Protein AF-A0A381ZTW0-F1 (afdb_monomer_lite)

Foldseek 3Di:
DDLVVLQVLQVQQVVQCVVQVFDPPDHGGSVNSVVQVVVVQKDADPVRQKIWGKDFDQAWDFDADPVRDGPDIAHGRAIETATMGHHPPCPVVVVVVLVVSLDDPVHGHHYHYDRGDDRDDD

Sequence (122 aa):
MDKEEARNISQLFIDYDGEVQINPFAKVHWGKINHHALNGSLYVDNDKNYGIIGDTSKTNRSVRDFSNNVVGHIKKGDVCVNRFFYKEGYHDHVKDWISEMRKSPFGERDVWFTHVNMEHKP

pLDDT: mean 83.99, std 13.06, range [34.19, 94.31]

Organism: NCBI:txid408172

Secondary structure (DSSP, 8-state):
--HHHHHHHHHHHHHHHHHHT--TTS---HHHHHHHHHTT-EEE-TTSSEEEEEEEP-S-EEEE-TT--EEEEEPTT-EEEEEEEE-TT-HHHHHHHHHHHTEETTEE--EEESS-------

Structure (mmCIF, N/CA/C/O backbone):
data_AF-A0A381ZTW0-F1
#
_entry.id   AF-A0A381ZTW0-F1
#
loop_
_atom_site.group_PDB
_atom_site.id
_atom_site.type_symbol
_atom_site.label_atom_id
_atom_site.label_alt_id
_atom_site.label_comp_id
_atom_site.label_asym_id
_atom_site.label_entity_id
_atom_site.label_seq_id
_atom_site.pdbx_PDB_ins_code
_atom_site.Cartn_x
_atom_site.Cartn_y
_atom_site.Cartn_z
_atom_site.occupancy
_atom_site.B_iso_or_equiv
_atom_site.auth_seq_id
_atom_site.auth_comp_id
_atom_site.auth_asym_id
_atom_site.auth_atom_id
_atom_site.pdbx_PDB_model_num
ATOM 1 N N . MET A 1 1 ? 15.921 7.650 -0.890 1.00 86.69 1 MET A N 1
ATOM 2 C CA . MET A 1 1 ? 15.361 7.405 -2.226 1.00 86.69 1 MET A CA 1
ATOM 3 C C . MET A 1 1 ? 15.581 8.640 -3.062 1.00 86.69 1 MET A C 1
ATOM 5 O O . MET A 1 1 ? 15.229 9.738 -2.632 1.00 86.69 1 MET A O 1
ATOM 9 N N . ASP A 1 2 ? 16.231 8.474 -4.203 1.00 92.50 2 ASP A N 1
ATOM 10 C CA . ASP A 1 2 ? 16.425 9.570 -5.143 1.00 92.50 2 ASP A CA 1
ATOM 11 C C . ASP A 1 2 ? 15.161 9.804 -5.998 1.00 92.50 2 ASP A C 1
ATOM 13 O O . ASP A 1 2 ? 14.170 9.070 -5.935 1.00 92.50 2 ASP A O 1
ATOM 17 N N . LYS A 1 3 ? 15.161 10.887 -6.781 1.00 92.44 3 LYS A N 1
ATOM 18 C CA . LYS A 1 3 ? 14.003 11.274 -7.599 1.00 92.44 3 LYS A CA 1
ATOM 19 C C . LYS A 1 3 ? 13.748 10.307 -8.759 1.00 92.44 3 LYS A C 1
ATOM 21 O O . LYS A 1 3 ? 12.601 10.183 -9.185 1.00 92.44 3 LYS A O 1
ATOM 26 N N . GLU A 1 4 ? 14.789 9.695 -9.307 1.00 94.00 4 GLU A N 1
ATOM 27 C CA . GLU A 1 4 ? 14.696 8.766 -10.431 1.00 94.00 4 GLU A CA 1
ATOM 28 C C . GLU A 1 4 ? 14.127 7.423 -9.969 1.00 94.00 4 GLU A C 1
ATOM 30 O O . GLU A 1 4 ? 13.154 6.938 -10.537 1.00 94.00 4 GLU A O 1
ATOM 35 N N . GLU A 1 5 ? 14.609 6.908 -8.843 1.00 92.62 5 GLU A N 1
ATOM 36 C CA . GLU A 1 5 ? 14.060 5.753 -8.145 1.00 92.62 5 GLU A CA 1
ATOM 37 C C . GLU A 1 5 ? 12.582 5.967 -7.784 1.00 92.62 5 GLU A C 1
ATOM 39 O O . GLU A 1 5 ? 11.736 5.130 -8.103 1.00 92.62 5 GLU A O 1
ATOM 44 N N . ALA A 1 6 ? 12.230 7.127 -7.217 1.00 93.56 6 ALA A N 1
ATOM 45 C CA . ALA A 1 6 ? 10.839 7.457 -6.904 1.00 93.56 6 ALA A CA 1
ATOM 46 C C . ALA A 1 6 ? 9.944 7.531 -8.155 1.00 93.56 6 ALA A C 1
ATOM 48 O O . ALA A 1 6 ? 8.755 7.207 -8.083 1.00 93.56 6 ALA A O 1
ATOM 49 N N . ARG A 1 7 ? 10.490 7.964 -9.301 1.00 94.12 7 ARG A N 1
ATOM 50 C CA . ARG A 1 7 ? 9.784 7.953 -10.593 1.00 94.12 7 ARG A CA 1
ATOM 51 C C . ARG A 1 7 ? 9.564 6.528 -11.083 1.00 94.12 7 ARG A C 1
ATOM 53 O O . ARG A 1 7 ? 8.425 6.195 -11.401 1.00 94.12 7 ARG A O 1
ATOM 60 N N . ASN A 1 8 ? 10.603 5.698 -11.063 1.00 94.19 8 ASN A N 1
ATOM 61 C CA . ASN A 1 8 ? 10.534 4.301 -11.488 1.00 94.19 8 ASN A CA 1
ATOM 62 C C . ASN A 1 8 ? 9.519 3.520 -10.647 1.00 94.19 8 ASN A C 1
ATOM 64 O O . ASN A 1 8 ? 8.648 2.855 -11.195 1.00 94.19 8 ASN A O 1
ATOM 68 N N . ILE A 1 9 ? 9.552 3.683 -9.321 1.00 93.81 9 ILE A N 1
ATOM 69 C CA . ILE A 1 9 ? 8.561 3.073 -8.427 1.00 93.81 9 ILE A CA 1
ATOM 70 C C . ILE A 1 9 ? 7.162 3.617 -8.719 1.00 93.81 9 ILE A C 1
ATOM 72 O O . ILE A 1 9 ? 6.218 2.839 -8.793 1.00 93.81 9 ILE A O 1
ATOM 76 N N . SER A 1 10 ? 7.002 4.933 -8.916 1.00 92.56 10 SER A N 1
ATOM 77 C CA . SER A 1 10 ? 5.679 5.492 -9.221 1.00 92.56 10 SER A CA 1
ATOM 78 C C . SER A 1 10 ? 5.080 4.920 -10.503 1.00 92.56 10 SER A C 1
ATOM 80 O O . SER A 1 10 ? 3.873 4.712 -10.536 1.00 92.56 10 SER A O 1
ATOM 82 N N . GLN A 1 11 ? 5.910 4.621 -11.507 1.00 92.44 11 GLN A N 1
ATOM 83 C CA . GLN A 1 11 ? 5.461 4.024 -12.760 1.00 92.44 11 GLN A CA 1
ATOM 84 C C . GLN A 1 11 ? 4.882 2.621 -12.542 1.00 92.44 11 GLN A C 1
ATOM 86 O O . GLN A 1 11 ? 3.806 2.349 -13.051 1.00 92.44 11 GLN A O 1
ATOM 91 N N . LEU A 1 12 ? 5.499 1.794 -11.688 1.00 93.12 12 LEU A N 1
ATOM 92 C CA . LEU A 1 12 ? 4.989 0.449 -11.367 1.00 93.12 12 LEU A CA 1
ATOM 93 C C . LEU A 1 12 ? 3.563 0.479 -10.798 1.00 93.12 12 LEU A C 1
ATOM 95 O O . LEU A 1 12 ? 2.721 -0.328 -11.177 1.00 93.12 12 LEU A O 1
ATOM 99 N N . PHE A 1 13 ? 3.274 1.436 -9.910 1.00 90.12 13 PHE A N 1
ATOM 100 C CA . PHE A 1 13 ? 1.915 1.627 -9.397 1.00 90.12 13 PHE A CA 1
ATOM 101 C C . PHE A 1 13 ? 0.955 2.147 -10.473 1.00 90.12 13 PHE A C 1
ATOM 103 O O . PHE A 1 13 ? -0.206 1.760 -10.475 1.00 90.12 13 PHE A O 1
ATOM 110 N N . ILE A 1 14 ? 1.414 3.040 -11.356 1.00 88.69 14 ILE A N 1
ATOM 111 C CA . ILE A 1 14 ? 0.587 3.610 -12.430 1.00 88.69 14 ILE A CA 1
ATOM 112 C C . ILE A 1 14 ? 0.205 2.534 -13.449 1.00 88.69 14 ILE A C 1
ATOM 114 O O . ILE A 1 14 ? -0.959 2.471 -13.840 1.00 88.69 14 ILE A O 1
ATOM 118 N N . ASP A 1 15 ? 1.162 1.703 -13.858 1.00 88.19 15 ASP A N 1
ATOM 119 C CA . ASP A 1 15 ? 0.946 0.632 -14.832 1.00 88.19 15 ASP A CA 1
ATOM 120 C C . ASP A 1 15 ? -0.082 -0.369 -14.289 1.00 88.19 15 ASP A C 1
ATOM 122 O O . ASP A 1 15 ? -1.092 -0.640 -14.939 1.00 88.19 15 ASP A O 1
ATOM 126 N N . TYR A 1 16 ? 0.095 -0.800 -13.036 1.00 85.88 16 TYR A N 1
ATOM 127 C CA . TYR A 1 16 ? -0.838 -1.699 -12.357 1.00 85.88 16 TYR A CA 1
ATOM 128 C C . TYR A 1 16 ? -2.231 -1.073 -12.143 1.00 85.88 16 TYR A C 1
ATOM 130 O O . TYR A 1 16 ? -3.251 -1.716 -12.393 1.00 85.88 16 TYR A O 1
ATOM 138 N N . ASP A 1 17 ? -2.308 0.201 -11.731 1.00 80.12 17 ASP A N 1
ATOM 139 C CA . ASP A 1 17 ? -3.583 0.925 -11.597 1.00 80.12 17 ASP A CA 1
ATOM 140 C C . ASP A 1 17 ? -4.327 1.004 -12.949 1.00 80.12 17 ASP A C 1
ATOM 142 O O . ASP A 1 17 ? -5.562 0.992 -12.965 1.00 80.12 17 ASP A O 1
ATOM 146 N N . GLY A 1 18 ? -3.596 1.089 -14.068 1.00 73.31 18 GLY A N 1
ATO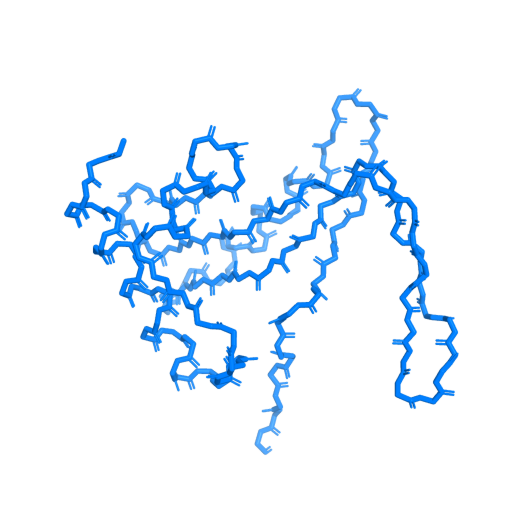M 147 C CA . GLY A 1 18 ? -4.142 1.079 -15.426 1.00 73.31 18 GLY A CA 1
ATOM 148 C C . GLY A 1 18 ? -4.692 -0.285 -15.847 1.00 73.31 18 GLY A C 1
ATOM 149 O O . GLY A 1 18 ? -5.779 -0.345 -16.421 1.00 73.31 18 GLY A O 1
ATOM 150 N N . GLU A 1 19 ? -3.984 -1.366 -15.518 1.00 71.62 19 GLU A N 1
ATOM 151 C CA . GLU A 1 19 ? -4.415 -2.743 -15.789 1.00 71.62 19 GLU A CA 1
ATOM 152 C C . GLU A 1 19 ? -5.662 -3.130 -14.979 1.00 71.62 19 GLU A C 1
ATOM 154 O O . GLU A 1 19 ? -6.600 -3.713 -15.521 1.00 71.62 19 GLU A O 1
ATOM 159 N N . VAL A 1 20 ? -5.705 -2.760 -13.694 1.00 67.94 20 VAL A N 1
ATOM 160 C CA . VAL A 1 20 ? -6.744 -3.206 -12.743 1.00 67.94 20 VAL A CA 1
ATOM 161 C C . VAL A 1 20 ? -7.852 -2.155 -12.530 1.00 67.94 20 VAL A C 1
ATOM 163 O O . VAL A 1 20 ? -8.839 -2.401 -11.842 1.00 67.94 20 VAL A O 1
ATOM 166 N N . GLN A 1 21 ? -7.730 -0.967 -13.135 1.00 62.66 21 GLN A N 1
ATOM 167 C CA . GLN A 1 21 ? -8.688 0.151 -13.032 1.00 62.66 21 GLN A CA 1
ATOM 168 C C . GLN A 1 21 ? -9.025 0.548 -11.578 1.00 62.66 21 GLN A C 1
ATOM 170 O O . GLN A 1 21 ? -10.177 0.822 -11.221 1.00 62.66 21 GLN A O 1
ATOM 175 N N . ILE A 1 22 ? -8.006 0.599 -10.713 1.00 63.47 22 ILE A N 1
ATOM 176 C CA . ILE A 1 22 ? -8.192 0.692 -9.254 1.00 63.47 22 ILE A CA 1
ATOM 177 C C . ILE A 1 22 ? -8.848 2.007 -8.822 1.00 63.47 22 ILE A C 1
ATOM 179 O O . ILE A 1 22 ? -9.682 2.001 -7.923 1.00 63.47 22 ILE A O 1
ATOM 183 N N . ASN A 1 23 ? -8.466 3.135 -9.434 1.00 63.84 23 ASN A N 1
ATOM 184 C CA . ASN A 1 23 ? -9.164 4.423 -9.348 1.00 63.84 23 ASN A CA 1
ATOM 185 C C . ASN A 1 23 ? -8.496 5.449 -10.293 1.00 63.84 23 ASN A C 1
ATOM 187 O O . ASN A 1 23 ? -7.394 5.913 -9.983 1.00 63.84 23 ASN A O 1
ATOM 191 N N . PRO A 1 24 ? -9.156 5.900 -11.375 1.00 59.97 24 PRO A N 1
ATOM 192 C CA . PRO A 1 24 ? -8.551 6.820 -12.344 1.00 59.97 24 PRO A CA 1
ATOM 193 C C . PRO A 1 24 ? -8.303 8.243 -11.800 1.00 59.97 24 PRO A C 1
ATOM 195 O O . PRO A 1 24 ? -7.556 9.019 -12.398 1.00 59.97 24 PRO A O 1
ATOM 198 N N . PHE A 1 25 ? -8.910 8.614 -10.668 1.00 63.06 25 PHE A N 1
ATOM 199 C CA . PHE A 1 25 ? -8.834 9.968 -10.108 1.00 63.06 25 PHE A CA 1
ATOM 200 C C . PHE A 1 25 ? -7.727 10.139 -9.066 1.00 63.06 25 PHE A C 1
ATOM 202 O O . PHE A 1 25 ? -7.194 11.237 -8.895 1.00 63.06 25 PHE A O 1
ATOM 209 N N . ALA A 1 26 ? -7.348 9.070 -8.368 1.00 68.81 26 ALA A N 1
ATOM 210 C CA . ALA A 1 26 ? -6.348 9.131 -7.309 1.00 68.81 26 ALA A CA 1
ATOM 211 C C . ALA A 1 26 ? -4.965 8.736 -7.851 1.00 68.81 26 ALA A C 1
ATOM 213 O O . ALA A 1 26 ? -4.520 7.596 -7.733 1.00 68.81 26 ALA A O 1
ATOM 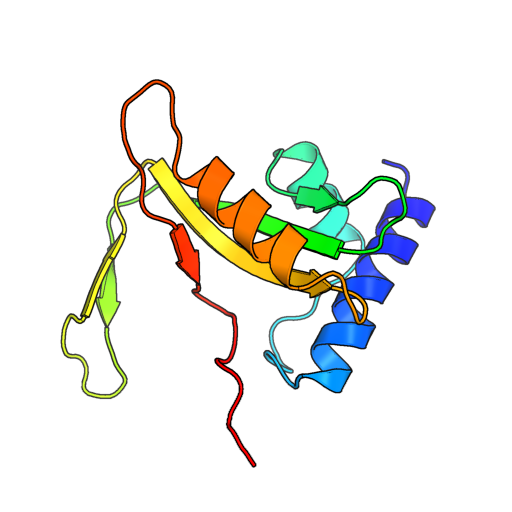214 N N . LYS A 1 27 ? -4.295 9.732 -8.443 1.00 76.00 27 LYS A N 1
ATOM 215 C CA . LYS A 1 27 ? -3.022 9.586 -9.159 1.00 76.00 27 LYS A CA 1
ATOM 216 C C . LYS A 1 27 ? -1.852 9.258 -8.229 1.00 76.00 27 LYS A C 1
ATOM 218 O O . LYS A 1 27 ? -1.674 9.878 -7.175 1.00 76.00 27 LYS A O 1
ATOM 223 N N . VAL A 1 28 ? -1.015 8.318 -8.655 1.00 87.31 28 VAL A N 1
ATOM 224 C CA . VAL A 1 28 ? 0.318 8.089 -8.088 1.00 87.31 28 VAL A CA 1
ATOM 225 C C . VAL A 1 28 ? 1.337 8.897 -8.894 1.00 87.31 28 VAL A C 1
ATOM 227 O O . VAL A 1 28 ? 1.211 9.050 -10.102 1.00 87.31 28 VAL A O 1
ATOM 230 N N . HIS A 1 29 ? 2.318 9.490 -8.216 1.00 90.94 29 HIS A N 1
ATOM 231 C CA . HIS A 1 29 ? 3.425 10.217 -8.838 1.00 90.94 29 HIS A CA 1
ATOM 232 C C . HIS A 1 29 ? 4.648 10.179 -7.917 1.00 90.94 29 HIS A C 1
ATOM 234 O O . HIS A 1 29 ? 4.518 9.952 -6.713 1.00 90.94 29 HIS A O 1
ATOM 240 N N . TRP A 1 30 ? 5.834 10.469 -8.458 1.00 93.38 30 TRP A N 1
ATOM 241 C CA . TRP A 1 30 ? 7.107 10.411 -7.722 1.00 93.38 30 TRP A CA 1
ATOM 242 C C . TRP A 1 30 ? 7.090 11.167 -6.379 1.00 93.38 30 TRP A C 1
ATOM 244 O O . TRP A 1 30 ? 7.607 10.677 -5.382 1.00 93.38 30 TRP A O 1
ATOM 254 N N . GLY A 1 31 ? 6.455 12.344 -6.323 1.00 93.12 31 GLY A N 1
ATOM 255 C CA . GLY A 1 31 ? 6.332 13.126 -5.084 1.00 93.12 31 GLY A CA 1
ATOM 256 C C . GLY A 1 31 ? 5.547 12.404 -3.980 1.00 93.12 31 GLY A C 1
ATOM 257 O O . GLY A 1 31 ? 5.941 12.457 -2.818 1.00 93.12 31 GLY A O 1
ATOM 258 N N . LYS A 1 32 ? 4.486 11.673 -4.346 1.00 91.50 32 LYS A N 1
ATOM 259 C CA . LYS A 1 32 ? 3.709 10.838 -3.421 1.00 91.50 32 LYS A CA 1
ATOM 260 C C . LYS A 1 32 ? 4.549 9.662 -2.923 1.00 91.50 32 LYS A C 1
ATOM 262 O O . LYS A 1 32 ? 4.592 9.411 -1.725 1.00 91.50 32 LYS A O 1
ATOM 267 N N . ILE A 1 33 ? 5.271 8.997 -3.825 1.00 94.31 33 ILE A N 1
ATOM 268 C CA . ILE A 1 33 ? 6.192 7.904 -3.480 1.00 94.31 33 ILE A CA 1
ATOM 269 C C . ILE A 1 33 ? 7.258 8.376 -2.486 1.00 94.31 33 ILE A C 1
ATOM 271 O O . ILE A 1 33 ? 7.442 7.758 -1.440 1.00 94.31 33 ILE A O 1
ATOM 275 N N . ASN A 1 34 ? 7.885 9.525 -2.745 1.00 93.75 34 ASN A N 1
ATOM 276 C CA . ASN A 1 34 ? 8.884 10.091 -1.842 1.00 93.75 34 ASN A CA 1
ATOM 277 C C . ASN A 1 34 ? 8.306 10.447 -0.464 1.00 93.75 34 ASN A C 1
ATOM 279 O O . ASN A 1 34 ? 8.927 10.168 0.555 1.00 93.75 34 ASN A O 1
ATOM 283 N N . HIS A 1 35 ? 7.095 11.009 -0.420 1.00 93.38 35 HIS A N 1
ATOM 284 C CA . HIS A 1 35 ? 6.406 11.293 0.838 1.00 93.38 35 HIS A CA 1
ATOM 285 C C . HIS A 1 35 ? 6.195 10.029 1.686 1.00 93.38 35 HIS A C 1
ATOM 287 O O . HIS A 1 35 ? 6.513 10.029 2.873 1.00 93.38 35 HIS A O 1
ATOM 293 N N . HIS A 1 36 ? 5.701 8.943 1.084 1.00 93.19 36 HIS A N 1
ATOM 294 C CA . HIS A 1 36 ? 5.463 7.692 1.808 1.00 93.19 36 HIS A CA 1
ATOM 295 C C . HIS A 1 36 ? 6.762 6.991 2.216 1.00 93.19 36 HIS A C 1
ATOM 297 O O . HIS A 1 36 ? 6.830 6.452 3.317 1.00 93.19 36 HIS A O 1
ATOM 303 N N . ALA A 1 37 ? 7.815 7.054 1.397 1.00 92.62 37 ALA A N 1
ATOM 304 C CA . ALA A 1 37 ? 9.128 6.539 1.783 1.00 92.62 37 ALA A CA 1
ATOM 305 C C . ALA A 1 37 ? 9.701 7.273 3.003 1.00 92.62 37 ALA A C 1
ATOM 307 O O . ALA A 1 37 ? 10.163 6.633 3.942 1.00 92.62 37 ALA A O 1
ATOM 308 N N . LEU A 1 38 ? 9.621 8.609 3.024 1.00 92.19 38 LEU A N 1
ATOM 309 C CA . LEU A 1 38 ? 10.097 9.418 4.153 1.00 92.19 38 LEU A CA 1
ATOM 310 C C . LEU A 1 38 ? 9.295 9.170 5.436 1.00 92.19 38 LEU A C 1
ATOM 312 O O . LEU A 1 38 ? 9.850 9.232 6.529 1.00 92.19 38 LEU A O 1
ATOM 316 N N . ASN A 1 39 ? 8.004 8.868 5.305 1.00 90.31 39 ASN A N 1
ATOM 317 C CA . ASN A 1 39 ? 7.125 8.585 6.438 1.00 90.31 39 ASN A CA 1
ATOM 318 C C . ASN A 1 39 ? 7.134 7.112 6.874 1.00 90.31 39 ASN A C 1
ATOM 320 O O . ASN A 1 39 ? 6.441 6.768 7.832 1.00 90.31 39 ASN A O 1
ATOM 324 N N . GLY A 1 40 ? 7.860 6.238 6.170 1.00 89.69 40 GLY A N 1
ATOM 325 C CA . GLY A 1 40 ? 7.857 4.797 6.430 1.00 89.69 40 GLY A CA 1
ATOM 326 C C . GLY A 1 40 ? 6.531 4.098 6.104 1.00 89.69 40 GLY A C 1
ATOM 327 O O . GLY A 1 40 ? 6.275 3.020 6.630 1.00 89.69 40 GLY A O 1
ATOM 328 N N . SER A 1 41 ? 5.678 4.698 5.264 1.00 91.62 41 SER A N 1
ATOM 329 C CA . SER A 1 41 ? 4.407 4.119 4.792 1.00 91.62 41 SER A CA 1
ATOM 330 C C . SER A 1 41 ? 4.465 3.569 3.362 1.00 91.62 41 SER A C 1
ATOM 332 O O . SER A 1 41 ? 3.433 3.247 2.771 1.00 91.62 41 SER A O 1
ATOM 334 N N . LEU A 1 42 ? 5.672 3.449 2.804 1.00 93.56 42 LEU A N 1
ATOM 335 C CA . LEU A 1 42 ? 5.951 2.760 1.548 1.00 93.56 42 LEU A CA 1
ATOM 336 C C . LEU A 1 42 ? 6.746 1.486 1.833 1.00 93.56 42 LEU A C 1
ATOM 338 O O . LEU A 1 42 ? 7.805 1.544 2.453 1.00 93.56 42 LEU A O 1
ATOM 342 N N . TYR A 1 43 ? 6.270 0.372 1.295 1.00 93.19 43 TYR A N 1
ATOM 343 C CA . TYR A 1 43 ? 7.028 -0.863 1.186 1.00 93.19 43 TYR A CA 1
ATOM 344 C C . TYR A 1 43 ? 7.182 -1.227 -0.286 1.00 93.19 43 TYR A C 1
ATOM 346 O O . TYR A 1 43 ? 6.210 -1.195 -1.039 1.00 93.19 43 TYR A O 1
ATOM 354 N N . VAL A 1 44 ? 8.396 -1.563 -0.703 1.00 93.62 44 VAL A N 1
ATOM 355 C CA . VAL A 1 44 ? 8.682 -2.073 -2.045 1.00 93.62 44 VAL A CA 1
ATOM 356 C C . VAL A 1 44 ? 9.651 -3.226 -1.881 1.00 93.62 44 VAL A C 1
ATOM 358 O O . VAL A 1 44 ? 10.655 -3.093 -1.183 1.00 93.62 44 VAL A O 1
ATOM 361 N N . ASP A 1 45 ? 9.327 -4.347 -2.510 1.00 94.12 45 ASP A N 1
ATOM 362 C CA . ASP A 1 45 ? 10.226 -5.488 -2.598 1.00 94.12 45 ASP A CA 1
ATOM 363 C C . ASP A 1 45 ? 11.545 -5.104 -3.289 1.00 94.12 45 ASP A C 1
ATOM 365 O O . ASP A 1 45 ? 11.564 -4.239 -4.167 1.00 94.12 45 ASP A O 1
ATOM 369 N N . ASN A 1 46 ? 12.652 -5.756 -2.929 1.00 90.19 46 ASN A N 1
ATOM 370 C CA . ASN A 1 46 ? 13.984 -5.408 -3.445 1.00 90.19 46 ASN A CA 1
ATOM 371 C C . ASN A 1 46 ? 14.046 -5.482 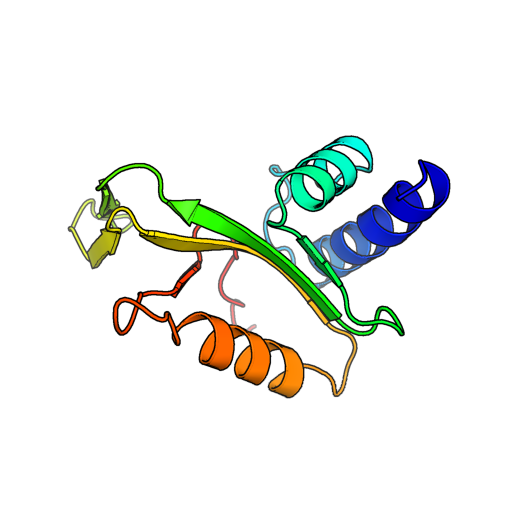-4.980 1.00 90.19 46 ASN A C 1
ATOM 373 O O . ASN A 1 46 ? 14.564 -4.576 -5.644 1.00 90.19 46 ASN A O 1
ATOM 377 N N . ASP A 1 47 ? 13.434 -6.527 -5.536 1.00 93.06 47 ASP A N 1
ATOM 378 C CA . ASP A 1 47 ? 13.349 -6.776 -6.976 1.00 93.06 47 ASP A CA 1
ATOM 379 C C . ASP A 1 47 ? 12.173 -6.030 -7.630 1.00 93.06 47 ASP A C 1
ATOM 381 O O . ASP A 1 47 ? 11.928 -6.138 -8.836 1.00 93.06 47 ASP A O 1
ATOM 385 N N . LYS A 1 48 ? 11.446 -5.228 -6.838 1.00 93.25 48 LYS A N 1
ATOM 386 C CA . LYS A 1 48 ? 10.289 -4.426 -7.247 1.00 93.25 48 LYS A CA 1
ATOM 387 C C . LYS A 1 48 ? 9.215 -5.285 -7.919 1.00 93.25 48 LYS A C 1
ATOM 389 O O . LYS A 1 48 ? 8.590 -4.870 -8.896 1.00 93.25 48 LYS A O 1
ATOM 394 N N . ASN A 1 49 ? 9.023 -6.504 -7.417 1.00 92.88 49 ASN A N 1
ATOM 395 C CA . ASN A 1 49 ? 7.982 -7.408 -7.902 1.00 92.88 49 ASN A CA 1
ATOM 396 C C . ASN A 1 49 ? 6.616 -7.106 -7.291 1.00 92.88 49 ASN A C 1
ATOM 398 O O . ASN A 1 49 ? 5.595 -7.382 -7.911 1.00 92.88 49 ASN A O 1
ATOM 402 N N . TYR A 1 50 ? 6.595 -6.497 -6.110 1.00 93.19 50 TYR A N 1
ATOM 403 C CA . TYR A 1 50 ? 5.394 -5.959 -5.494 1.00 93.19 50 TYR A CA 1
ATOM 404 C C . TYR A 1 50 ? 5.738 -4.751 -4.620 1.00 93.19 50 TYR A C 1
ATOM 406 O O . TYR A 1 50 ? 6.889 -4.540 -4.223 1.00 93.19 50 TYR A O 1
ATOM 414 N N . GLY A 1 51 ? 4.734 -3.933 -4.331 1.00 93.25 51 GLY A N 1
ATOM 415 C CA . GLY A 1 51 ? 4.894 -2.760 -3.485 1.00 93.25 51 GLY A CA 1
ATOM 416 C C . GLY A 1 51 ? 3.559 -2.260 -2.971 1.00 93.25 51 GLY A C 1
ATOM 417 O O . GLY A 1 51 ? 2.524 -2.460 -3.600 1.00 93.25 51 GLY A O 1
ATOM 418 N N . ILE A 1 52 ? 3.572 -1.654 -1.788 1.00 92.19 52 ILE A N 1
ATOM 419 C CA . ILE A 1 52 ? 2.376 -1.298 -1.030 1.00 92.19 52 ILE A CA 1
ATOM 420 C C . ILE A 1 52 ? 2.569 0.079 -0.397 1.00 92.19 52 ILE A C 1
ATOM 422 O O . ILE A 1 52 ? 3.620 0.398 0.157 1.00 92.19 52 ILE A O 1
ATOM 426 N N . ILE A 1 53 ? 1.527 0.901 -0.477 1.00 91.38 53 ILE A N 1
ATOM 427 C CA . ILE A 1 53 ? 1.423 2.189 0.203 1.00 91.38 53 ILE A CA 1
ATOM 428 C C . ILE A 1 53 ? 0.341 2.055 1.269 1.00 91.38 53 ILE A C 1
ATOM 430 O O . ILE A 1 53 ? -0.840 1.899 0.936 1.00 91.38 53 ILE A O 1
ATOM 434 N N . GLY A 1 54 ? 0.733 2.136 2.539 1.00 90.00 54 GLY A N 1
ATOM 435 C CA . GLY A 1 54 ? -0.163 1.936 3.674 1.00 90.00 54 GLY A CA 1
ATOM 436 C C . GLY A 1 54 ? 0.131 2.886 4.826 1.00 90.00 54 GLY A C 1
ATOM 437 O O . GLY A 1 54 ? 1.197 2.822 5.428 1.00 90.00 54 GLY A O 1
ATOM 438 N N . ASP A 1 55 ? -0.828 3.746 5.164 1.00 89.50 55 ASP A N 1
ATOM 439 C CA . ASP A 1 55 ? -0.674 4.715 6.250 1.00 89.50 55 ASP A CA 1
ATOM 440 C C . ASP A 1 55 ? -1.338 4.223 7.535 1.00 89.50 55 ASP A C 1
ATOM 442 O O . ASP A 1 55 ? -2.474 3.744 7.530 1.00 89.50 55 ASP A O 1
ATOM 446 N N . THR A 1 56 ? -0.663 4.421 8.665 1.00 90.38 56 THR A N 1
ATOM 447 C CA . THR A 1 56 ? -1.270 4.211 9.980 1.00 90.38 56 THR A CA 1
ATOM 448 C C . THR A 1 56 ? -2.337 5.273 10.241 1.00 90.38 56 THR A C 1
ATOM 450 O O . THR A 1 56 ? -2.083 6.480 10.154 1.00 90.38 56 THR A O 1
ATOM 453 N N . SER A 1 57 ? -3.536 4.837 10.612 1.00 89.88 57 SER A N 1
ATOM 454 C CA . SER A 1 57 ? -4.641 5.721 10.942 1.00 89.88 57 SER A CA 1
ATOM 455 C C . SER A 1 57 ? -4.320 6.542 12.187 1.00 89.88 57 SER A C 1
ATOM 457 O O . SER A 1 57 ? -3.997 6.014 13.254 1.00 89.88 57 SER A O 1
ATOM 459 N N . LYS A 1 58 ? -4.444 7.864 12.061 1.00 89.31 58 LYS A N 1
ATOM 460 C CA . LYS A 1 58 ? -4.225 8.813 13.162 1.00 89.31 58 LYS A CA 1
ATOM 461 C C . LYS A 1 58 ? -5.487 9.058 13.991 1.00 89.31 58 LYS A C 1
ATOM 463 O O . LYS A 1 58 ? -5.391 9.589 15.097 1.00 89.31 58 LYS A O 1
ATOM 468 N N . THR A 1 59 ? -6.652 8.680 13.468 1.00 87.88 59 THR A N 1
ATOM 469 C CA . THR A 1 59 ? -7.970 9.002 14.028 1.00 87.88 59 THR A CA 1
ATOM 470 C C . THR A 1 59 ? -8.895 7.793 13.988 1.00 87.88 59 THR A C 1
ATOM 472 O O . THR A 1 59 ? -8.783 6.950 13.099 1.00 87.88 59 THR A O 1
ATOM 475 N N . ASN A 1 60 ? -9.869 7.755 14.892 1.00 90.44 60 ASN A N 1
ATOM 476 C CA . ASN A 1 60 ? -10.961 6.789 14.808 1.00 90.44 60 ASN A CA 1
ATOM 477 C C . ASN A 1 60 ? -11.993 7.270 13.775 1.00 90.44 60 ASN A C 1
ATOM 479 O O . ASN A 1 60 ? -12.343 8.451 13.780 1.00 90.44 60 ASN A O 1
ATOM 483 N N . ARG A 1 61 ? -12.486 6.387 12.899 1.00 88.62 61 ARG A N 1
ATOM 484 C CA . ARG A 1 61 ? -13.570 6.707 11.952 1.00 88.62 61 ARG A CA 1
ATOM 485 C C . ARG A 1 61 ? -14.413 5.482 11.610 1.00 88.62 61 ARG A C 1
ATOM 487 O O . ARG A 1 61 ? -13.884 4.381 11.493 1.00 88.62 61 ARG A O 1
ATOM 494 N N . SER A 1 62 ? -15.708 5.681 11.395 1.00 87.88 62 SER A N 1
ATOM 495 C CA . SER A 1 62 ? -16.582 4.633 10.861 1.00 87.88 62 SER A CA 1
ATOM 496 C C . SER A 1 62 ? -16.435 4.533 9.344 1.00 87.88 62 SER A C 1
ATOM 498 O O . SER A 1 62 ? -16.419 5.548 8.647 1.00 87.88 62 SER A O 1
ATOM 500 N N . VAL A 1 63 ? -16.355 3.306 8.840 1.00 83.31 63 VAL A N 1
ATOM 501 C CA . VAL A 1 63 ? -16.453 2.990 7.413 1.00 83.31 63 VAL A CA 1
ATOM 502 C C . VAL A 1 63 ? -17.922 2.754 7.100 1.00 83.31 63 VAL A C 1
ATOM 504 O O . VAL A 1 63 ? -18.596 2.019 7.825 1.00 83.31 63 VAL A O 1
ATOM 507 N N . ARG A 1 64 ? -18.421 3.403 6.048 1.00 81.31 64 ARG A N 1
ATOM 508 C CA . ARG A 1 64 ? -19.808 3.276 5.602 1.00 81.31 64 ARG A CA 1
ATOM 509 C C . ARG A 1 64 ? -19.875 2.700 4.197 1.00 81.31 64 ARG A C 1
ATOM 511 O O . ARG A 1 64 ? -18.981 2.960 3.396 1.00 81.31 64 ARG A O 1
ATOM 518 N N . ASP A 1 65 ? -20.918 1.928 3.927 1.00 81.69 65 ASP A N 1
ATOM 519 C CA . ASP A 1 65 ? -21.244 1.466 2.578 1.00 81.69 65 ASP A CA 1
ATOM 520 C C . ASP A 1 65 ? -21.986 2.547 1.765 1.00 81.69 65 ASP A C 1
ATOM 522 O O . ASP A 1 65 ? -22.264 3.649 2.249 1.00 81.69 65 ASP A O 1
ATOM 526 N N . PHE A 1 66 ? -22.333 2.225 0.515 1.00 76.00 66 PHE A N 1
ATOM 527 C CA . PHE A 1 66 ? -23.105 3.110 -0.367 1.00 76.00 66 PHE A CA 1
ATOM 528 C C . PHE A 1 66 ? -24.515 3.424 0.159 1.00 76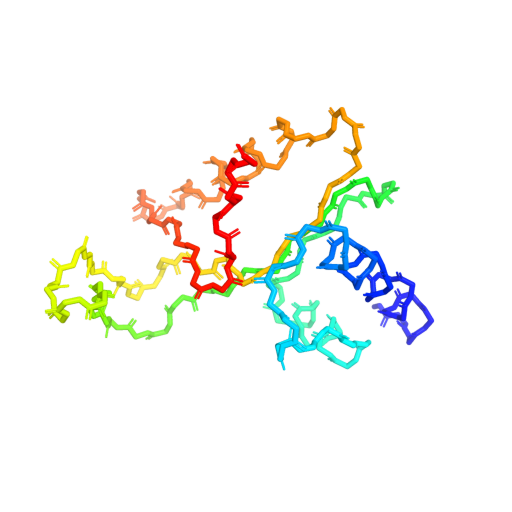.00 66 PHE A C 1
ATOM 530 O O . PHE A 1 66 ? -25.107 4.430 -0.226 1.00 76.00 66 PHE A O 1
ATOM 537 N N . SER A 1 67 ? -25.049 2.588 1.049 1.00 87.06 67 SER A N 1
ATOM 538 C CA . SER A 1 67 ? -26.338 2.780 1.717 1.00 87.06 67 SER A CA 1
ATOM 539 C C . SER A 1 67 ? -26.212 3.547 3.041 1.00 87.06 67 SER A C 1
ATOM 541 O O . SER A 1 67 ? -27.194 3.661 3.770 1.00 87.06 67 SER A O 1
ATOM 543 N N . ASN A 1 68 ? -25.036 4.116 3.341 1.00 80.69 68 ASN A N 1
ATOM 544 C CA . ASN A 1 68 ? -24.695 4.822 4.580 1.00 80.69 68 ASN A CA 1
ATOM 545 C C . ASN A 1 68 ? -24.718 3.972 5.862 1.00 80.69 68 ASN A C 1
ATOM 547 O O . ASN A 1 68 ? -24.591 4.532 6.958 1.00 80.69 68 ASN A O 1
ATOM 551 N N . ASN A 1 69 ? -24.812 2.647 5.764 1.00 86.88 69 ASN A N 1
ATOM 552 C CA . ASN A 1 69 ? -24.713 1.774 6.927 1.00 86.88 69 ASN A CA 1
ATOM 553 C C . ASN A 1 69 ? -23.261 1.674 7.383 1.00 86.88 69 ASN A C 1
ATOM 555 O O . ASN A 1 69 ? -22.339 1.632 6.569 1.00 86.88 69 ASN A O 1
ATOM 559 N N . VAL A 1 70 ? -23.043 1.624 8.697 1.00 87.00 70 VAL A N 1
ATOM 560 C CA . VAL A 1 70 ? -21.702 1.435 9.255 1.00 87.00 70 VAL A CA 1
ATOM 561 C C . VAL A 1 70 ? -21.302 -0.030 9.110 1.00 87.00 70 VAL A C 1
ATOM 563 O O . VAL A 1 70 ? -21.891 -0.898 9.746 1.00 87.00 70 VAL A O 1
ATOM 566 N N . VAL A 1 71 ? -20.272 -0.287 8.304 1.00 85.88 71 VAL A N 1
ATOM 567 C CA . VAL A 1 71 ? -19.742 -1.634 8.024 1.00 85.88 71 VAL A CA 1
ATOM 568 C C . VAL A 1 71 ? -18.430 -1.925 8.752 1.00 85.88 71 VAL A C 1
ATOM 570 O O . VAL A 1 71 ? -17.930 -3.044 8.716 1.00 85.88 71 VAL A O 1
ATOM 573 N N . GLY A 1 72 ? -17.857 -0.930 9.430 1.00 86.25 72 GLY A N 1
ATOM 574 C CA . GLY A 1 72 ? -16.598 -1.092 10.145 1.00 86.25 72 GLY A CA 1
ATOM 575 C C . GLY A 1 72 ? -16.176 0.144 10.928 1.00 86.25 72 GLY A C 1
ATOM 576 O O . GLY A 1 72 ? -16.719 1.234 10.741 1.00 86.25 72 GLY A O 1
ATOM 577 N N . HIS A 1 73 ? -15.184 -0.025 11.801 1.00 89.50 73 HIS A N 1
ATOM 578 C CA . HIS A 1 73 ? -14.596 1.058 12.587 1.00 89.50 73 HIS A CA 1
ATOM 579 C C . HIS A 1 73 ? -13.077 0.984 12.499 1.00 89.50 73 HIS A C 1
ATOM 581 O O . HIS A 1 73 ? -12.468 0.096 13.083 1.00 89.50 73 HIS A O 1
ATOM 587 N N . ILE A 1 74 ? -12.483 1.951 11.806 1.00 90.44 74 ILE A N 1
ATOM 588 C CA . ILE A 1 74 ? -11.035 2.135 11.775 1.00 90.44 74 ILE A CA 1
ATOM 589 C C . ILE A 1 74 ? -10.635 2.798 13.085 1.00 90.44 74 ILE A C 1
ATOM 591 O O . ILE A 1 74 ? -11.155 3.867 13.427 1.00 90.44 74 ILE A O 1
ATOM 595 N N . LYS A 1 75 ? -9.701 2.183 13.802 1.00 91.12 75 LYS A N 1
ATOM 596 C CA . LYS A 1 75 ? -9.131 2.695 15.046 1.00 91.12 75 LYS A CA 1
ATOM 597 C C . LYS A 1 75 ? -7.795 3.379 14.777 1.00 91.12 75 LYS A C 1
ATOM 599 O O . LYS A 1 75 ? -7.101 3.105 13.799 1.00 91.12 75 LYS A O 1
ATOM 604 N N . LYS A 1 76 ? -7.404 4.287 15.667 1.00 90.38 76 LYS A N 1
ATOM 605 C CA . LYS A 1 76 ? -6.054 4.851 15.680 1.00 90.38 76 LYS A CA 1
ATOM 606 C C . LYS A 1 76 ? -5.044 3.714 15.858 1.00 90.38 76 LYS A C 1
ATOM 608 O O . LYS A 1 76 ? -5.140 2.963 16.821 1.00 90.38 76 LYS A O 1
ATOM 613 N N . GLY A 1 77 ? -4.068 3.632 14.959 1.00 88.75 77 GLY A N 1
ATOM 614 C CA . GLY A 1 77 ? -3.073 2.555 14.933 1.00 88.75 77 GLY A CA 1
ATOM 615 C C . GLY A 1 77 ? -3.324 1.475 13.875 1.00 88.75 77 GLY A C 1
ATOM 616 O O . GLY A 1 77 ? -2.367 0.798 13.498 1.00 88.75 77 GLY A O 1
ATOM 617 N N . ASP A 1 78 ? -4.545 1.364 13.343 1.00 91.00 78 ASP A N 1
ATOM 618 C CA . ASP A 1 78 ? -4.845 0.478 12.209 1.00 91.00 78 ASP A CA 1
ATOM 619 C C . ASP A 1 78 ? -4.109 0.934 10.949 1.00 91.00 78 ASP A C 1
ATOM 621 O O . ASP A 1 78 ? -3.828 2.123 10.786 1.00 91.00 78 ASP A O 1
ATOM 625 N N . VAL A 1 79 ? -3.837 0.021 10.018 1.00 90.31 79 VAL A N 1
ATOM 626 C CA . VAL A 1 79 ? -3.218 0.372 8.730 1.00 90.31 79 VAL A CA 1
ATOM 627 C C . VAL A 1 79 ? -4.285 0.543 7.662 1.00 90.31 79 VAL A C 1
ATOM 629 O O . VAL A 1 79 ? -5.168 -0.293 7.516 1.00 90.31 79 VAL A O 1
ATOM 632 N N . CYS A 1 80 ? -4.189 1.613 6.881 1.00 89.44 80 CYS A N 1
ATOM 633 C CA . CYS A 1 80 ? -5.015 1.848 5.704 1.00 89.44 80 CYS A CA 1
ATOM 634 C C . CYS A 1 80 ? -4.157 1.699 4.445 1.00 89.44 80 CYS A C 1
ATOM 636 O O . CYS A 1 80 ? -3.379 2.595 4.114 1.00 89.44 80 CYS A O 1
ATOM 638 N N . VAL A 1 81 ? -4.307 0.577 3.743 1.00 88.94 81 VAL A N 1
ATOM 639 C CA . VAL A 1 81 ? -3.707 0.345 2.429 1.00 88.94 81 VAL A CA 1
ATOM 640 C C . VAL A 1 81 ? -4.430 1.208 1.402 1.00 88.94 81 VAL A C 1
ATOM 642 O O . VAL A 1 81 ? -5.627 1.060 1.138 1.00 88.94 81 VAL A O 1
ATOM 645 N N . ASN A 1 82 ? -3.670 2.128 0.818 1.00 85.44 82 ASN A N 1
ATOM 646 C CA . ASN A 1 82 ? -4.149 3.047 -0.200 1.00 85.44 82 ASN A CA 1
ATOM 647 C C . ASN A 1 82 ? -3.899 2.497 -1.603 1.00 85.44 82 ASN A C 1
ATOM 649 O O . ASN A 1 82 ? -4.737 2.678 -2.482 1.00 85.44 82 ASN A O 1
ATOM 653 N N . ARG A 1 83 ? -2.742 1.873 -1.833 1.00 86.25 83 ARG A N 1
ATOM 654 C CA . ARG A 1 83 ? -2.329 1.343 -3.138 1.00 86.25 83 ARG A CA 1
ATOM 655 C C . ARG A 1 83 ? -1.447 0.126 -2.958 1.00 86.25 83 ARG A C 1
ATOM 657 O O . ARG A 1 83 ? -0.701 0.057 -1.984 1.00 86.25 83 ARG A O 1
ATOM 664 N N . PHE A 1 84 ? -1.478 -0.764 -3.934 1.00 89.62 84 PHE A N 1
ATOM 665 C CA . PHE A 1 84 ? -0.483 -1.808 -4.097 1.00 89.62 84 PHE A CA 1
ATOM 666 C C . PHE A 1 84 ? -0.294 -2.114 -5.582 1.00 89.62 84 PHE A C 1
ATOM 668 O O . PHE A 1 84 ? -1.158 -1.782 -6.388 1.00 89.62 84 PHE A O 1
ATOM 675 N N . PHE A 1 85 ? 0.817 -2.755 -5.915 1.00 90.06 85 PHE A N 1
ATOM 676 C CA . PHE A 1 85 ? 1.011 -3.457 -7.177 1.00 90.06 85 PHE A CA 1
ATOM 677 C C . PHE A 1 85 ? 1.6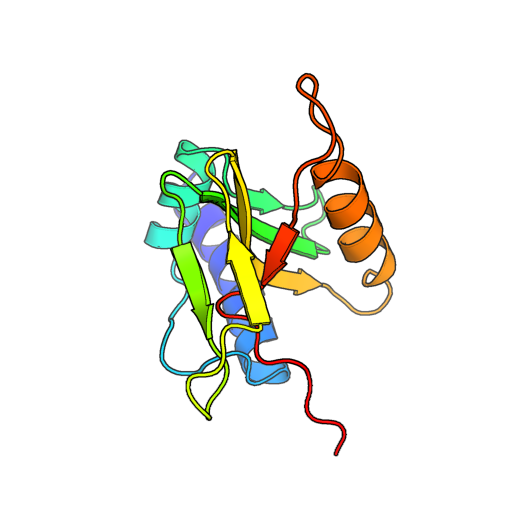52 -4.811 -6.890 1.00 90.06 85 PHE A C 1
ATOM 679 O O . PHE A 1 85 ? 2.350 -4.968 -5.883 1.00 90.06 85 PHE A O 1
ATOM 686 N N . TYR A 1 86 ? 1.449 -5.769 -7.785 1.00 92.00 86 TYR A N 1
ATOM 687 C CA . TYR A 1 86 ? 2.212 -7.010 -7.818 1.00 92.00 86 TYR A CA 1
ATOM 688 C C . TYR A 1 86 ? 2.326 -7.514 -9.256 1.00 92.00 86 TYR A C 1
ATOM 690 O O . TYR A 1 86 ? 1.414 -7.333 -10.056 1.00 92.00 86 TYR A O 1
ATOM 698 N N . LYS A 1 87 ? 3.449 -8.150 -9.585 1.00 91.00 87 LYS A N 1
ATOM 699 C CA . LYS A 1 87 ? 3.610 -8.903 -10.833 1.00 91.00 87 LYS A CA 1
ATOM 700 C C . LYS A 1 87 ? 2.954 -10.275 -10.712 1.00 91.00 87 LYS A C 1
ATOM 702 O O . LYS A 1 87 ? 2.798 -10.802 -9.608 1.00 91.00 87 LYS A O 1
ATOM 707 N N . GLU A 1 88 ? 2.622 -10.882 -11.845 1.00 87.88 88 GLU A N 1
ATOM 708 C CA . GLU A 1 88 ? 2.098 -12.248 -11.888 1.00 87.88 88 GLU A CA 1
ATOM 709 C C . GLU A 1 88 ? 2.978 -13.215 -11.070 1.00 87.88 88 GLU A C 1
ATOM 711 O O . GLU A 1 88 ? 4.207 -13.151 -11.110 1.00 87.88 88 GLU A O 1
ATOM 716 N N . GLY A 1 89 ? 2.338 -14.065 -10.263 1.00 90.44 89 GLY A N 1
ATOM 717 C CA . GLY A 1 89 ? 3.013 -14.970 -9.325 1.00 90.44 89 GLY A CA 1
ATOM 718 C C . GLY A 1 89 ? 3.347 -14.374 -7.948 1.00 90.44 89 GLY A C 1
ATOM 719 O O . GLY A 1 89 ? 3.616 -15.140 -7.029 1.00 90.44 89 GLY A O 1
ATOM 720 N N . TYR A 1 90 ? 3.260 -13.051 -7.748 1.00 91.44 90 TYR A N 1
ATOM 721 C CA . TYR A 1 90 ? 3.602 -12.395 -6.468 1.00 91.44 90 TYR A CA 1
ATOM 722 C C . TYR A 1 90 ? 2.406 -12.042 -5.574 1.00 91.44 90 TYR A C 1
ATOM 724 O O . TYR A 1 90 ? 2.560 -11.407 -4.530 1.00 91.44 90 TYR A O 1
ATOM 732 N N . HIS A 1 91 ? 1.204 -12.476 -5.944 1.00 89.12 91 HIS A N 1
ATOM 733 C CA . HIS A 1 91 ? -0.016 -12.196 -5.188 1.00 89.12 91 HIS A CA 1
ATOM 734 C C . HIS A 1 91 ? 0.044 -12.693 -3.731 1.00 89.12 91 HIS A C 1
ATOM 736 O O . HIS A 1 91 ? -0.367 -11.979 -2.815 1.00 89.12 91 HIS A O 1
ATOM 742 N N . ASP A 1 92 ? 0.591 -13.888 -3.492 1.00 91.00 92 ASP A N 1
ATOM 743 C CA . ASP A 1 92 ? 0.669 -14.434 -2.132 1.00 91.00 92 ASP A CA 1
ATOM 744 C C . ASP A 1 92 ? 1.691 -13.687 -1.261 1.00 91.00 92 ASP A C 1
ATOM 746 O O . ASP A 1 92 ? 1.442 -13.489 -0.077 1.00 91.00 92 ASP A O 1
ATOM 750 N N . HIS A 1 93 ? 2.745 -13.113 -1.849 1.00 90.00 93 HIS A N 1
ATOM 751 C CA . HIS A 1 93 ? 3.679 -12.251 -1.116 1.00 90.00 93 HIS A CA 1
ATOM 752 C C . HIS A 1 93 ? 3.006 -10.976 -0.589 1.00 90.00 93 HIS A C 1
ATOM 754 O O . HIS A 1 93 ? 3.261 -10.551 0.538 1.00 90.00 93 HIS A O 1
ATOM 760 N N . VAL A 1 94 ? 2.100 -10.379 -1.371 1.00 87.88 94 VAL A N 1
ATOM 761 C CA . VAL A 1 94 ? 1.301 -9.232 -0.912 1.00 87.88 94 VAL A CA 1
ATOM 762 C C . VAL A 1 94 ? 0.410 -9.632 0.265 1.00 87.88 94 VAL A C 1
ATOM 764 O O . VAL A 1 94 ? 0.323 -8.891 1.247 1.00 87.88 94 VAL A O 1
ATOM 767 N N . LYS A 1 95 ? -0.233 -10.805 0.208 1.00 89.12 95 LYS A N 1
ATOM 768 C CA . LYS A 1 95 ? -1.051 -11.315 1.322 1.00 89.12 95 LYS A CA 1
ATOM 769 C C . LYS A 1 95 ? -0.229 -11.581 2.575 1.00 89.12 95 LYS A C 1
ATOM 771 O O . LYS A 1 95 ? -0.684 -11.247 3.672 1.00 89.12 95 LYS A O 1
ATOM 776 N N . ASP A 1 96 ? 0.948 -12.175 2.419 1.00 90.88 96 ASP A N 1
ATOM 777 C CA . ASP A 1 96 ? 1.848 -12.471 3.528 1.00 90.88 96 ASP A CA 1
ATOM 778 C C . ASP A 1 96 ? 2.283 -11.175 4.202 1.00 90.88 96 ASP A C 1
ATOM 780 O O . ASP A 1 96 ? 2.118 -11.028 5.412 1.00 90.88 96 ASP A O 1
ATOM 784 N N . TRP A 1 97 ? 2.690 -10.177 3.417 1.00 88.00 97 TRP A N 1
ATOM 785 C CA . TRP A 1 97 ? 3.048 -8.864 3.945 1.00 88.00 97 TRP A CA 1
ATOM 786 C C . TRP A 1 97 ? 1.885 -8.192 4.690 1.00 88.00 97 TRP A C 1
ATOM 788 O O . TRP A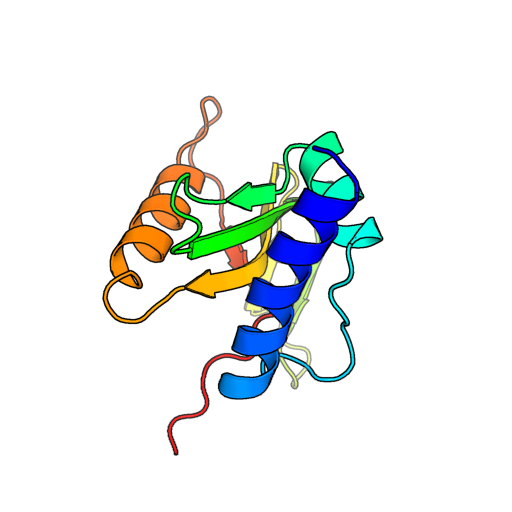 1 97 ? 2.051 -7.644 5.781 1.00 88.00 97 TRP A O 1
ATOM 798 N N . ILE A 1 98 ? 0.666 -8.271 4.150 1.00 86.31 98 ILE A N 1
ATOM 799 C CA . ILE A 1 98 ? -0.538 -7.754 4.819 1.00 86.31 98 ILE A CA 1
ATOM 800 C C . ILE A 1 98 ? -0.821 -8.499 6.127 1.00 86.31 98 ILE A C 1
ATOM 802 O O . ILE A 1 98 ? -1.226 -7.886 7.119 1.00 86.31 98 ILE A O 1
ATOM 806 N N . SER A 1 99 ? -0.586 -9.807 6.154 1.00 88.12 99 SER A N 1
ATOM 807 C CA . SER A 1 99 ? -0.738 -10.633 7.353 1.00 88.12 99 SER A CA 1
ATOM 808 C C . SER A 1 99 ? 0.316 -10.293 8.407 1.00 88.12 99 SER A C 1
ATOM 810 O O . SER A 1 99 ? 0.005 -10.225 9.596 1.00 88.12 99 SER A O 1
ATOM 812 N N . GLU A 1 100 ? 1.549 -10.013 7.991 1.00 87.44 100 GLU A N 1
ATOM 813 C CA . GLU A 1 100 ? 2.609 -9.526 8.872 1.00 87.44 100 GLU A CA 1
ATOM 814 C C . GLU A 1 100 ? 2.291 -8.149 9.436 1.00 87.44 100 GLU A C 1
ATOM 816 O O . GLU A 1 100 ? 2.463 -7.927 10.631 1.00 87.44 100 GLU A O 1
ATOM 821 N N . MET A 1 101 ? 1.738 -7.246 8.626 1.00 83.94 101 MET A N 1
ATOM 822 C CA . MET A 1 101 ? 1.324 -5.933 9.101 1.00 83.94 101 MET A CA 1
ATOM 823 C C . MET A 1 101 ? 0.304 -5.996 10.230 1.00 83.94 101 MET A C 1
ATOM 825 O O . MET A 1 101 ? 0.310 -5.093 11.061 1.00 83.94 101 MET A O 1
ATOM 829 N N . ARG A 1 102 ? -0.564 -7.009 10.289 1.00 85.00 102 ARG A N 1
ATOM 830 C CA . ARG A 1 102 ? -1.523 -7.161 11.398 1.00 85.00 102 ARG A CA 1
ATOM 831 C C . ARG A 1 102 ? -0.834 -7.416 12.737 1.00 85.00 102 ARG A C 1
ATOM 833 O O . ARG A 1 102 ? -1.402 -7.104 13.783 1.00 85.00 102 ARG A O 1
ATOM 840 N N . LYS A 1 103 ? 0.397 -7.933 12.712 1.00 82.81 103 LYS A N 1
ATOM 841 C CA . LYS A 1 103 ? 1.214 -8.172 13.900 1.00 82.81 103 LYS A CA 1
ATOM 842 C C . LYS A 1 103 ? 1.810 -6.841 14.358 1.00 82.81 103 LYS A C 1
ATOM 844 O O . LYS A 1 103 ? 2.617 -6.230 13.663 1.00 82.81 103 LYS A O 1
ATOM 849 N N . SER A 1 104 ? 1.414 -6.377 15.538 1.00 74.31 104 SER A N 1
ATOM 850 C CA . SER A 1 104 ? 2.014 -5.216 16.198 1.00 74.31 104 SER A CA 1
ATOM 851 C C . SER A 1 104 ? 2.508 -5.612 17.595 1.00 74.31 104 SER A C 1
ATOM 853 O O . SER A 1 104 ? 1.883 -6.450 18.250 1.00 74.31 104 SER A O 1
ATOM 855 N N . PRO A 1 105 ? 3.603 -5.005 18.099 1.00 71.06 105 PRO A N 1
ATOM 856 C CA . PRO A 1 105 ? 4.066 -5.221 19.474 1.00 71.06 105 PRO A CA 1
ATOM 857 C C . PRO A 1 105 ? 3.005 -4.893 20.536 1.00 71.06 105 PRO A C 1
ATOM 859 O O . PRO A 1 105 ? 3.100 -5.349 21.670 1.00 71.06 105 PRO A O 1
ATOM 862 N N . PHE A 1 106 ? 2.001 -4.093 20.167 1.00 72.31 106 PHE A N 1
ATOM 863 C CA . PHE A 1 106 ? 0.920 -3.633 21.037 1.00 72.31 106 PHE A CA 1
ATOM 864 C C . PHE A 1 106 ? -0.394 -4.417 20.844 1.00 72.31 106 PHE A C 1
ATOM 866 O O . PHE A 1 106 ? -1.436 -3.967 21.314 1.00 72.31 106 PHE A O 1
ATOM 873 N N . GLY A 1 107 ? -0.353 -5.566 20.155 1.00 72.81 107 GLY A N 1
ATOM 874 C CA . GLY A 1 107 ? -1.508 -6.430 19.874 1.00 72.81 107 GLY A CA 1
ATOM 875 C C . GLY A 1 107 ? -1.841 -6.537 18.383 1.00 72.81 107 GLY A C 1
ATOM 876 O O . GLY A 1 107 ? -1.125 -6.008 17.535 1.00 72.81 107 GLY A O 1
ATOM 877 N N . GLU A 1 108 ? -2.929 -7.232 18.051 1.00 75.38 108 GLU A N 1
ATOM 878 C CA . GLU A 1 108 ? -3.434 -7.278 16.675 1.00 75.38 108 GLU A CA 1
ATOM 879 C C . GLU A 1 108 ? -4.006 -5.912 16.274 1.00 75.38 108 GLU A C 1
ATOM 881 O O . GLU A 1 108 ? -4.751 -5.287 17.034 1.00 75.38 108 GLU A O 1
ATOM 886 N N . ARG A 1 109 ? -3.647 -5.442 15.076 1.00 87.00 109 ARG A N 1
ATOM 887 C CA . ARG A 1 109 ? -4.254 -4.261 14.448 1.00 87.00 109 ARG A CA 1
ATOM 888 C C . ARG A 1 109 ? -4.950 -4.650 13.156 1.00 87.00 109 ARG A C 1
ATOM 890 O O . ARG A 1 109 ? -4.487 -5.542 12.442 1.00 87.00 109 ARG A O 1
ATOM 897 N N . ASP A 1 110 ? -6.015 -3.932 12.827 1.00 89.31 110 ASP A N 1
ATOM 898 C CA . ASP A 1 110 ? -6.740 -4.175 11.589 1.00 89.31 110 ASP A CA 1
ATOM 899 C C . ASP A 1 110 ? -6.022 -3.522 10.400 1.00 89.31 110 ASP A C 1
ATOM 901 O O . ASP A 1 110 ? -5.361 -2.480 10.512 1.00 89.31 110 ASP A O 1
ATOM 905 N N . VAL A 1 111 ? -6.154 -4.156 9.234 1.00 89.19 111 VAL A N 1
ATOM 906 C CA . VAL A 1 111 ? -5.682 -3.619 7.954 1.00 89.19 111 VAL A CA 1
ATOM 907 C C . VAL A 1 111 ? -6.895 -3.391 7.066 1.00 89.19 111 VAL A C 1
ATOM 909 O O . VAL A 1 111 ? -7.651 -4.320 6.783 1.00 89.19 111 VAL A O 1
ATOM 912 N N . TRP A 1 112 ? -7.058 -2.151 6.623 1.00 87.81 112 TRP A N 1
ATOM 913 C CA . TRP A 1 112 ? -8.184 -1.673 5.836 1.00 87.81 112 TRP A CA 1
ATOM 914 C C . TRP A 1 112 ? -7.741 -1.304 4.429 1.00 87.81 112 TRP A C 1
ATOM 916 O O . TRP A 1 112 ? -6.659 -0.754 4.241 1.00 87.81 112 TRP A O 1
ATOM 926 N N . PHE A 1 113 ? -8.616 -1.515 3.452 1.00 83.69 113 PHE A N 1
ATOM 927 C CA . PHE A 1 113 ? -8.429 -1.042 2.085 1.00 83.69 113 PHE A CA 1
ATOM 928 C C . PHE A 1 113 ? -9.416 0.090 1.835 1.00 83.69 113 PHE A C 1
ATOM 930 O O . PHE A 1 113 ? -10.625 -0.118 1.863 1.00 83.69 113 PHE A O 1
ATOM 937 N N . THR A 1 114 ? -8.916 1.309 1.651 1.00 71.12 114 THR A N 1
ATOM 938 C CA . THR A 1 114 ? -9.775 2.506 1.571 1.00 71.12 114 THR A CA 1
ATOM 939 C C . THR A 1 114 ? -9.879 3.087 0.170 1.00 71.12 114 THR A C 1
ATOM 941 O O . THR A 1 114 ? -10.774 3.882 -0.092 1.00 71.12 114 THR A O 1
ATOM 944 N N . HIS A 1 115 ? -8.983 2.690 -0.734 1.00 62.78 115 HIS A N 1
ATOM 945 C CA . HIS A 1 115 ? -8.928 3.202 -2.105 1.00 62.78 115 HIS A CA 1
ATOM 946 C C . HIS A 1 115 ? -8.551 2.131 -3.132 1.00 62.78 115 HIS A C 1
ATOM 948 O O . HIS A 1 115 ? -8.070 2.476 -4.214 1.00 62.78 115 HIS A O 1
ATOM 954 N N . VAL A 1 116 ? -8.720 0.859 -2.774 1.00 55.62 116 VAL A N 1
ATOM 955 C CA . VAL A 1 116 ? -8.543 -0.266 -3.687 1.00 55.62 116 VAL A CA 1
ATOM 956 C C . VAL A 1 116 ? -9.928 -0.616 -4.210 1.00 55.62 116 VAL A C 1
ATOM 958 O O . VAL A 1 116 ? -10.765 -1.059 -3.423 1.00 55.62 116 VAL A O 1
ATOM 961 N N . ASN A 1 117 ? -10.203 -0.381 -5.497 1.00 47.22 117 ASN A N 1
ATOM 962 C CA . ASN A 1 117 ? -11.373 -1.004 -6.110 1.00 47.22 117 ASN A CA 1
ATOM 963 C C . ASN A 1 117 ? -11.193 -2.513 -5.968 1.00 47.22 117 ASN A C 1
ATOM 965 O O . ASN A 1 117 ? -10.212 -3.074 -6.453 1.00 47.22 117 ASN A O 1
ATOM 969 N N . MET A 1 118 ? -12.119 -3.155 -5.257 1.00 44.53 118 MET A N 1
ATOM 970 C CA . MET A 1 118 ? -12.194 -4.607 -5.273 1.00 44.53 118 MET A CA 1
ATOM 971 C C . MET A 1 118 ? -12.461 -5.021 -6.714 1.00 44.53 118 MET A C 1
ATOM 973 O O . MET A 1 118 ? -13.413 -4.515 -7.316 1.00 44.53 118 MET A O 1
ATOM 977 N N . GLU A 1 119 ? -11.601 -5.890 -7.246 1.00 38.16 119 GLU A N 1
ATOM 978 C CA . GLU A 1 119 ? -11.747 -6.480 -8.574 1.00 38.16 119 GLU A CA 1
ATOM 979 C C . GLU A 1 119 ? -13.221 -6.796 -8.834 1.00 38.16 119 GLU A C 1
ATOM 981 O O . GLU A 1 119 ? -13.870 -7.528 -8.080 1.00 38.16 119 GLU A O 1
ATOM 986 N N . HIS A 1 120 ? -13.780 -6.195 -9.879 1.00 36.44 120 HIS A N 1
ATOM 987 C CA . HIS A 1 120 ? -15.045 -6.666 -10.405 1.00 36.44 120 HIS A CA 1
ATOM 988 C C . HIS A 1 120 ? -14.707 -7.896 -11.229 1.00 36.44 120 HIS A C 1
ATOM 990 O O . HIS A 1 120 ? -13.946 -7.806 -12.192 1.00 36.44 120 HIS A O 1
ATOM 996 N N . LYS A 1 121 ? -15.231 -9.059 -10.825 1.00 34.19 121 LYS A N 1
ATOM 997 C CA . LYS A 1 121 ? -15.230 -10.198 -11.739 1.00 34.19 121 LYS A CA 1
ATOM 998 C C . LYS A 1 121 ? -15.948 -9.756 -13.025 1.00 34.19 121 LYS A C 1
ATOM 1000 O O . LYS A 1 121 ? -16.999 -9.122 -12.894 1.00 34.19 121 LYS A O 1
ATOM 1005 N N . PRO A 1 122 ? -15.377 -10.039 -14.207 1.00 43.25 122 PRO A N 1
ATOM 1006 C CA . PRO A 1 122 ? -16.045 -9.781 -15.475 1.00 43.25 122 PRO A CA 1
ATOM 1007 C C . PRO A 1 122 ? -17.384 -10.519 -15.574 1.00 43.25 122 PRO A C 1
ATOM 1009 O O . PRO A 1 122 ? -17.525 -11.595 -14.940 1.00 43.25 122 PRO A O 1
#

Radius of gyration: 14.85 Å; chains: 1; bounding box: 43×28×37 Å